Protein AF-A0A0B8Q8U4-F1 (afdb_monomer_lite)

Secondary structure (DSSP, 8-state):
-EEEEEEEEEEPPTT--EEEEEEEEEEE-TTS-EEEE--EEEEEEEETTEEEEEEEEEEEE-SSS-EEEEEEEEEEEE--

Sequence (80 aa):
MAFDYHIVKGSFDQDVPFDWYVGAGGWYEWDDDFGLRVPLGLDWNFASNWNAYGQVSPEWQIHDKSKLKFGAAIGVTYRF

Organism: NCBI:txid1481914

Radius of gyration: 14.74 Å; chains: 1; bounding box: 31×30×40 Å

Structure (mmCIF, N/CA/C/O backbone):
data_AF-A0A0B8Q8U4-F1
#
_entry.id   AF-A0A0B8Q8U4-F1
#
loop_
_atom_site.group_PDB
_atom_site.id
_atom_site.type_symbol
_atom_site.label_atom_id
_atom_site.label_alt_id
_atom_site.label_comp_id
_atom_site.label_asym_id
_atom_site.label_entity_id
_atom_site.label_seq_id
_atom_site.pdbx_PDB_ins_code
_atom_site.Cartn_x
_atom_site.Cartn_y
_atom_site.Cartn_z
_atom_site.occupancy
_atom_site.B_iso_or_equiv
_atom_site.auth_seq_id
_atom_site.auth_comp_id
_atom_site.auth_asym_id
_atom_site.auth_atom_id
_atom_site.pdbx_PDB_model_num
ATOM 1 N N . MET A 1 1 ? 0.390 9.162 -10.857 1.00 84.69 1 MET A N 1
ATOM 2 C CA . MET A 1 1 ? -0.940 8.687 -10.417 1.00 84.69 1 MET A CA 1
ATOM 3 C C . MET A 1 1 ? -0.943 7.169 -10.429 1.00 84.69 1 MET A C 1
ATOM 5 O O . MET A 1 1 ? -0.276 6.588 -11.274 1.00 84.69 1 MET A O 1
ATOM 9 N N . ALA A 1 2 ? -1.664 6.530 -9.510 1.00 87.06 2 ALA A N 1
ATOM 10 C CA . ALA A 1 2 ? -1.808 5.078 -9.476 1.00 87.06 2 ALA A CA 1
ATOM 11 C C . ALA A 1 2 ? -3.279 4.704 -9.291 1.00 87.06 2 ALA A C 1
ATOM 13 O O . ALA A 1 2 ? -4.016 5.410 -8.601 1.00 87.06 2 ALA A O 1
ATOM 14 N N . PHE A 1 3 ? -3.684 3.611 -9.924 1.00 89.81 3 PHE A N 1
ATOM 15 C CA . PHE A 1 3 ? -5.007 3.026 -9.796 1.00 89.81 3 PHE A CA 1
ATOM 16 C C . PHE A 1 3 ? -4.853 1.542 -9.492 1.00 89.81 3 PHE A C 1
ATOM 18 O O . PHE A 1 3 ? -4.282 0.810 -10.297 1.00 89.81 3 PHE A O 1
ATOM 25 N N . ASP A 1 4 ? -5.380 1.116 -8.350 1.00 90.25 4 ASP A N 1
ATOM 26 C CA . ASP A 1 4 ? -5.267 -0.245 -7.842 1.00 90.25 4 ASP A CA 1
ATOM 27 C C . ASP A 1 4 ? -6.661 -0.845 -7.632 1.00 90.25 4 ASP A C 1
ATOM 29 O O . ASP A 1 4 ? -7.564 -0.186 -7.112 1.00 90.25 4 ASP A O 1
ATOM 33 N N . TYR A 1 5 ? -6.835 -2.110 -8.014 1.00 90.56 5 TYR A N 1
ATOM 34 C CA . TYR A 1 5 ? -8.050 -2.876 -7.755 1.00 90.56 5 TYR A CA 1
ATOM 35 C C . TYR A 1 5 ? -7.725 -4.108 -6.912 1.00 90.56 5 TYR A C 1
ATOM 37 O O . TYR A 1 5 ? -6.893 -4.929 -7.298 1.00 90.56 5 TYR A O 1
ATOM 45 N N . HIS A 1 6 ? -8.384 -4.252 -5.760 1.00 91.25 6 HIS A N 1
ATOM 46 C CA . HIS A 1 6 ? -8.208 -5.410 -4.882 1.00 91.25 6 HIS A CA 1
ATOM 47 C C . HIS A 1 6 ? -8.996 -6.594 -5.451 1.00 91.25 6 HIS A C 1
ATOM 49 O O . HIS A 1 6 ? -10.227 -6.572 -5.482 1.00 91.25 6 HIS A O 1
ATOM 55 N N . ILE A 1 7 ? -8.283 -7.617 -5.920 1.00 90.44 7 ILE A N 1
ATOM 56 C CA . ILE A 1 7 ? -8.871 -8.779 -6.599 1.00 90.44 7 ILE A CA 1
ATOM 57 C C . ILE A 1 7 ? -9.185 -9.868 -5.579 1.00 90.44 7 ILE A C 1
ATOM 59 O O . ILE A 1 7 ? -10.273 -10.442 -5.583 1.00 90.44 7 ILE A O 1
ATOM 63 N N . VAL A 1 8 ? -8.223 -10.147 -4.703 1.00 92.56 8 VAL A N 1
ATOM 64 C CA . VAL A 1 8 ? -8.313 -11.196 -3.693 1.00 92.56 8 VAL A CA 1
ATOM 65 C C . VAL A 1 8 ? -8.124 -10.555 -2.333 1.00 92.56 8 VAL A C 1
ATOM 67 O O . VAL A 1 8 ? -7.251 -9.713 -2.154 1.00 92.56 8 VAL A O 1
ATOM 70 N N . LYS A 1 9 ? -8.947 -10.953 -1.373 1.00 93.31 9 LYS A N 1
ATOM 71 C CA . LYS A 1 9 ? -8.794 -10.575 0.026 1.00 93.31 9 LYS A CA 1
ATOM 72 C C . LYS A 1 9 ? -9.233 -11.721 0.915 1.00 93.31 9 LYS A C 1
ATOM 74 O O . LYS A 1 9 ? -10.107 -12.498 0.524 1.00 93.31 9 LYS A O 1
ATOM 79 N N . GLY A 1 10 ? -8.642 -11.806 2.091 1.00 89.81 10 GLY A N 1
ATOM 80 C CA . GLY A 1 10 ? -8.977 -12.809 3.085 1.00 89.81 10 GLY A CA 1
ATOM 81 C C . GLY A 1 10 ? -8.673 -12.304 4.482 1.00 89.81 10 GLY A C 1
ATOM 82 O O . GLY A 1 10 ? -7.924 -11.348 4.660 1.00 89.81 10 GLY A O 1
ATOM 83 N N . SER A 1 11 ? -9.259 -12.970 5.462 1.00 89.88 11 SER A N 1
ATOM 84 C CA . SER A 1 11 ? -8.945 -12.766 6.872 1.00 89.88 11 SER A CA 1
ATOM 85 C C . SER A 1 11 ? -7.989 -13.857 7.323 1.00 89.88 11 SER A C 1
ATOM 87 O O . SER A 1 11 ? -8.057 -14.985 6.821 1.00 89.88 11 SER A O 1
ATOM 89 N N . PHE A 1 12 ? -7.082 -13.532 8.240 1.00 85.62 12 PHE A N 1
ATOM 90 C CA . PHE A 1 12 ? -6.327 -14.569 8.935 1.00 85.62 12 PHE A CA 1
ATOM 91 C C . PHE A 1 12 ? -7.222 -15.265 9.982 1.00 85.62 12 PHE A C 1
ATOM 93 O O . PHE A 1 12 ? -8.276 -14.750 10.356 1.00 85.62 12 PHE A O 1
ATOM 100 N N . ASP A 1 13 ? -6.832 -16.469 10.413 1.00 82.50 13 ASP A N 1
A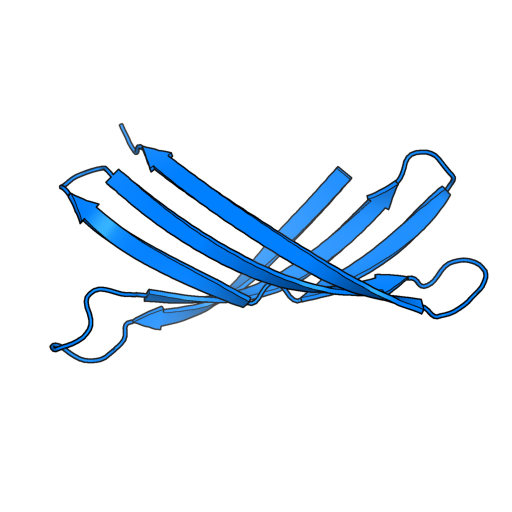TOM 101 C CA . ASP A 1 13 ? -7.533 -17.217 11.466 1.00 82.50 13 ASP A CA 1
ATOM 102 C C . ASP A 1 13 ? -7.576 -16.445 12.803 1.00 82.50 13 ASP A C 1
ATOM 104 O O . ASP A 1 13 ? -6.867 -15.458 12.993 1.00 82.50 13 ASP A O 1
ATOM 108 N N . GLN A 1 14 ? -8.403 -16.923 13.744 1.00 66.25 14 GLN A N 1
ATOM 109 C CA . GLN A 1 14 ? -8.866 -16.210 14.952 1.00 66.25 14 GLN A CA 1
ATOM 110 C C . GLN A 1 14 ? -7.785 -15.573 15.851 1.00 66.25 14 GLN A C 1
ATOM 112 O O . GLN A 1 14 ? -8.115 -14.690 16.640 1.00 66.25 14 GLN A O 1
ATOM 117 N N . ASP A 1 15 ? -6.518 -15.965 15.726 1.00 78.25 15 ASP A N 1
ATOM 118 C CA . ASP A 1 15 ? -5.412 -15.442 16.537 1.00 78.25 15 ASP A CA 1
ATOM 119 C C . ASP A 1 15 ? -4.685 -14.236 15.912 1.00 78.25 15 ASP A C 1
ATOM 121 O O . ASP A 1 15 ? -3.782 -13.668 16.533 1.00 78.25 15 ASP A O 1
ATOM 125 N N . VAL A 1 16 ? -5.056 -13.815 14.698 1.00 81.31 16 VAL A N 1
ATOM 126 C CA . VAL A 1 16 ? -4.377 -12.727 13.983 1.00 81.31 16 VAL A CA 1
ATOM 127 C C . VAL A 1 16 ? -5.388 -11.643 13.586 1.00 81.31 16 VAL A C 1
ATOM 129 O O . VAL A 1 16 ? -6.209 -11.874 12.703 1.00 81.31 16 VAL A O 1
ATOM 132 N N . PRO A 1 17 ? -5.324 -10.428 14.170 1.00 83.06 17 PRO A N 1
ATOM 133 C CA . PRO A 1 17 ? -6.295 -9.357 13.918 1.00 83.06 17 PRO A CA 1
ATOM 134 C C . PRO A 1 17 ? -6.047 -8.619 12.590 1.00 83.06 17 PRO A C 1
ATOM 136 O O . PRO A 1 17 ? -6.371 -7.438 12.468 1.00 83.06 17 PRO A O 1
ATOM 139 N N . PHE A 1 18 ? -5.427 -9.284 11.618 1.00 88.00 18 PHE A N 1
ATOM 140 C CA . PHE A 1 18 ? -5.103 -8.714 10.319 1.00 88.00 18 PHE A CA 1
ATOM 141 C C . PHE A 1 18 ? -6.001 -9.334 9.246 1.00 88.00 18 PHE A C 1
ATOM 143 O O . PHE A 1 18 ? -6.365 -10.509 9.310 1.00 88.00 18 PHE A O 1
ATOM 150 N N . ASP A 1 19 ? -6.316 -8.547 8.232 1.00 92.12 19 ASP A N 1
ATOM 151 C CA . ASP A 1 19 ? -6.806 -9.023 6.948 1.00 92.12 19 ASP A CA 1
ATOM 152 C C . ASP A 1 19 ? -5.688 -8.836 5.921 1.00 92.12 19 ASP A C 1
ATOM 154 O O . ASP A 1 19 ? -4.785 -8.020 6.107 1.00 92.12 19 ASP A O 1
ATOM 158 N N . TRP A 1 20 ? -5.721 -9.592 4.833 1.00 93.38 20 TRP A N 1
ATOM 159 C CA . TRP A 1 20 ? -4.789 -9.436 3.726 1.00 93.38 20 TRP A CA 1
ATOM 160 C C . TRP A 1 20 ? -5.533 -9.208 2.422 1.00 93.38 20 TRP A C 1
ATOM 162 O O . TRP A 1 20 ? -6.662 -9.669 2.225 1.00 93.38 20 TRP A O 1
ATOM 172 N N . TYR A 1 21 ? -4.869 -8.534 1.492 1.00 94.19 21 TYR A N 1
ATOM 173 C CA . TYR A 1 21 ? -5.358 -8.380 0.135 1.00 94.19 21 TYR A CA 1
ATOM 174 C C . TYR A 1 21 ? -4.232 -8.450 -0.890 1.00 94.19 21 TYR A C 1
ATOM 176 O O . TYR A 1 21 ? -3.075 -8.124 -0.629 1.00 94.19 21 TYR A O 1
ATOM 184 N N . VAL A 1 22 ? -4.611 -8.867 -2.091 1.00 94.62 22 VAL A N 1
ATOM 185 C CA . VAL A 1 22 ? -3.802 -8.832 -3.301 1.00 94.62 22 VAL A CA 1
ATOM 186 C C . VAL A 1 22 ? -4.625 -8.152 -4.382 1.00 94.62 22 VAL A C 1
ATOM 188 O O . VAL A 1 22 ? -5.772 -8.520 -4.658 1.00 94.62 22 VAL A O 1
ATOM 191 N N . GLY A 1 23 ? -4.037 -7.141 -4.999 1.00 93.94 23 GLY A N 1
ATOM 192 C CA . GLY A 1 23 ? -4.631 -6.407 -6.097 1.00 93.94 23 GLY A CA 1
ATOM 193 C C . GLY A 1 23 ? -3.753 -6.395 -7.333 1.00 93.94 23 GLY A C 1
ATOM 194 O O . GLY A 1 23 ? -2.617 -6.863 -7.331 1.00 93.94 23 GLY A O 1
ATOM 195 N N . ALA A 1 24 ? -4.297 -5.816 -8.391 1.00 94.81 24 ALA A N 1
ATOM 196 C CA . ALA A 1 24 ? -3.540 -5.419 -9.563 1.00 94.81 24 ALA A CA 1
ATOM 197 C C . ALA A 1 24 ? -3.942 -4.000 -9.945 1.00 94.81 24 ALA A C 1
ATOM 199 O O . ALA A 1 24 ? -5.092 -3.591 -9.762 1.00 94.81 24 ALA A O 1
ATOM 200 N N . GLY A 1 25 ? -2.987 -3.255 -10.471 1.00 92.19 25 GLY A N 1
ATOM 201 C CA . GLY A 1 25 ? -3.161 -1.856 -10.787 1.00 92.19 25 GLY A CA 1
ATOM 202 C C . GLY A 1 25 ? -2.216 -1.381 -11.871 1.00 92.19 25 GLY A C 1
ATOM 203 O O . GLY A 1 25 ? -1.330 -2.105 -12.331 1.00 92.19 25 GLY A O 1
ATOM 204 N N . GLY A 1 26 ? -2.419 -0.137 -12.268 1.00 92.88 26 GLY A N 1
ATOM 205 C CA . GLY A 1 26 ? -1.543 0.590 -13.170 1.00 92.88 26 GLY A CA 1
ATOM 206 C C . GLY A 1 26 ? -1.078 1.880 -12.519 1.00 92.88 26 GLY A C 1
ATOM 207 O O . GLY A 1 26 ? -1.779 2.469 -11.693 1.00 92.88 26 GLY A O 1
ATOM 208 N N . TRP A 1 27 ? 0.104 2.334 -12.900 1.00 90.44 27 TRP A N 1
ATOM 209 C CA . TRP A 1 27 ? 0.595 3.655 -12.542 1.00 90.44 27 TRP A CA 1
ATOM 210 C C . TRP A 1 27 ? 1.049 4.398 -13.793 1.00 90.44 27 TRP A C 1
ATOM 212 O O . TRP A 1 27 ? 1.438 3.796 -14.794 1.00 90.44 27 TRP A O 1
ATOM 222 N N . TYR A 1 28 ? 0.942 5.716 -13.720 1.00 89.44 28 TYR A N 1
ATOM 223 C CA . TYR A 1 28 ? 1.310 6.654 -14.769 1.00 89.44 28 TYR A CA 1
ATOM 224 C C . TYR A 1 28 ? 1.986 7.859 -14.113 1.00 89.44 28 TYR A C 1
ATOM 226 O O . TYR A 1 28 ? 1.385 8.511 -13.250 1.00 89.44 28 TYR A O 1
ATOM 234 N N . GLU A 1 29 ? 3.234 8.129 -14.463 1.00 85.75 29 GLU A N 1
ATOM 235 C CA . GLU A 1 29 ? 3.980 9.324 -14.077 1.00 85.75 29 GLU A CA 1
ATOM 236 C C . GLU A 1 29 ? 3.817 10.414 -15.154 1.00 85.75 29 GLU A C 1
ATOM 238 O O . GLU A 1 29 ? 3.434 10.153 -16.289 1.00 85.75 29 GLU A O 1
ATOM 243 N N . TRP A 1 30 ? 4.013 11.678 -14.769 1.00 84.50 30 TRP A N 1
ATOM 244 C CA . TRP A 1 30 ? 3.792 12.827 -15.663 1.00 84.50 30 TRP A CA 1
ATOM 245 C C . TRP A 1 30 ? 4.864 12.971 -16.757 1.00 84.50 30 TRP A C 1
ATOM 247 O O . TRP A 1 30 ? 4.731 13.830 -17.624 1.00 84.50 30 TRP A O 1
ATOM 257 N N . ASP A 1 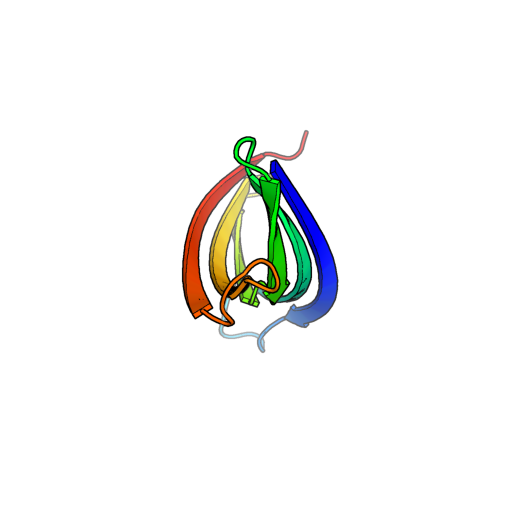31 ? 5.924 12.172 -16.700 1.00 83.44 31 ASP A N 1
ATOM 258 C CA . ASP A 1 31 ? 7.048 12.109 -17.636 1.00 83.44 31 ASP A CA 1
ATOM 259 C C . ASP A 1 31 ? 6.888 10.991 -18.688 1.00 83.44 31 ASP A C 1
ATOM 261 O O . ASP A 1 31 ? 7.878 10.526 -19.242 1.00 83.44 31 ASP A O 1
ATOM 265 N N . ASP A 1 32 ? 5.643 10.581 -18.967 1.00 82.56 32 ASP A N 1
ATOM 266 C CA . ASP A 1 32 ? 5.248 9.493 -19.881 1.00 82.56 32 ASP A CA 1
ATOM 267 C C . ASP A 1 32 ? 5.664 8.073 -19.453 1.00 82.56 32 ASP A C 1
ATOM 269 O O . ASP A 1 32 ? 5.383 7.098 -20.161 1.00 82.56 32 ASP A O 1
ATOM 273 N N . ASP A 1 33 ? 6.227 7.911 -18.255 1.00 85.69 33 AS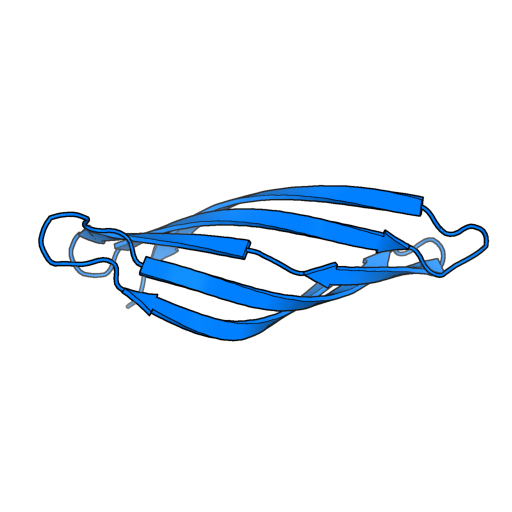P A N 1
ATOM 274 C CA . ASP A 1 33 ? 6.481 6.592 -17.693 1.00 85.69 33 ASP A CA 1
ATOM 275 C C . ASP A 1 33 ? 5.185 5.955 -17.183 1.00 85.69 33 ASP A C 1
ATOM 277 O O . ASP A 1 33 ? 4.423 6.515 -16.393 1.00 85.69 33 ASP A O 1
ATOM 281 N N . PHE A 1 34 ? 4.935 4.723 -17.619 1.00 89.06 34 PHE A N 1
ATOM 282 C CA . PHE A 1 34 ? 3.808 3.941 -17.138 1.00 89.06 34 PHE A CA 1
ATOM 283 C C . PHE A 1 34 ? 4.177 2.484 -16.920 1.00 89.06 34 PHE A C 1
ATOM 285 O O . PHE A 1 34 ? 5.115 1.924 -17.511 1.00 89.06 34 PHE A O 1
ATOM 292 N N . GLY A 1 35 ? 3.390 1.848 -16.066 1.00 91.06 35 GLY A N 1
ATOM 293 C CA . GLY A 1 35 ? 3.616 0.469 -15.702 1.00 91.06 35 GLY A CA 1
ATOM 294 C C . GLY A 1 35 ? 2.432 -0.182 -15.021 1.00 91.06 35 GLY A C 1
ATOM 295 O O . GLY A 1 35 ? 1.408 0.437 -14.722 1.00 91.06 35 GLY A O 1
ATOM 296 N N . LEU A 1 36 ? 2.605 -1.472 -14.775 1.00 92.75 36 LEU A N 1
ATOM 297 C CA . LEU A 1 36 ? 1.692 -2.276 -13.980 1.00 92.75 36 LEU A CA 1
ATOM 298 C C . LEU A 1 36 ? 2.239 -2.410 -12.567 1.00 92.75 36 LEU A C 1
ATOM 300 O O . LEU A 1 36 ? 3.447 -2.335 -12.343 1.00 92.75 36 LEU A O 1
ATOM 304 N N . ARG A 1 37 ? 1.353 -2.635 -11.607 1.00 93.38 37 ARG A N 1
ATOM 305 C CA . ARG A 1 37 ? 1.717 -2.908 -10.221 1.00 93.38 37 ARG A CA 1
ATOM 306 C C . ARG A 1 37 ? 0.823 -3.975 -9.626 1.00 93.38 37 ARG A C 1
ATOM 308 O O . ARG A 1 37 ? -0.337 -4.110 -10.009 1.00 93.38 37 ARG A O 1
ATOM 315 N N . VAL A 1 38 ? 1.364 -4.726 -8.681 1.00 94.50 38 VAL A N 1
ATOM 316 C CA . VAL A 1 38 ? 0.621 -5.746 -7.935 1.00 94.50 38 VAL A CA 1
ATOM 317 C C . VAL A 1 38 ? 0.714 -5.379 -6.460 1.00 94.50 38 VAL A C 1
ATOM 319 O O . VAL A 1 38 ? 1.707 -5.719 -5.828 1.00 94.50 38 VAL A O 1
ATOM 322 N N . PRO A 1 39 ? -0.238 -4.614 -5.901 1.00 94.25 39 PRO A N 1
ATOM 323 C CA . PRO A 1 39 ? -0.249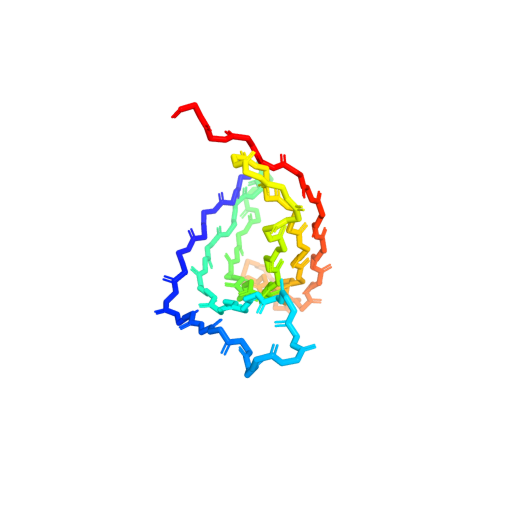 -4.316 -4.474 1.00 94.25 39 PRO A CA 1
ATOM 324 C C . PRO A 1 39 ? -0.611 -5.560 -3.654 1.00 94.25 39 PRO A C 1
ATOM 326 O O . PRO A 1 39 ? -1.644 -6.188 -3.878 1.00 94.25 39 PRO A O 1
ATOM 329 N N . LEU A 1 40 ? 0.227 -5.889 -2.677 1.00 94.69 40 LEU A N 1
ATOM 330 C CA . LEU A 1 40 ? -0.040 -6.861 -1.624 1.00 94.69 40 LEU A CA 1
ATOM 331 C C . LEU A 1 40 ? -0.041 -6.114 -0.297 1.00 94.69 40 LEU A C 1
ATOM 333 O O . LEU A 1 40 ? 0.946 -5.451 0.030 1.00 94.69 40 LEU A O 1
ATOM 337 N N . GLY A 1 41 ? -1.127 -6.209 0.459 1.00 93.75 41 GLY A N 1
ATOM 338 C CA . GLY A 1 41 ? -1.262 -5.458 1.696 1.00 93.75 41 GLY A CA 1
ATOM 339 C C . GLY A 1 41 ? -1.934 -6.215 2.821 1.00 93.75 41 GLY A C 1
ATOM 340 O O . GLY A 1 41 ? -2.513 -7.286 2.636 1.00 93.75 41 GLY A O 1
ATOM 341 N N . LEU A 1 42 ? -1.796 -5.623 3.998 1.00 93.62 42 LEU A N 1
ATOM 342 C CA . LEU A 1 42 ? -2.389 -6.026 5.255 1.00 93.62 42 LEU A CA 1
ATOM 343 C C . LEU A 1 42 ? -3.247 -4.877 5.771 1.00 93.62 42 LEU A C 1
ATOM 345 O O . LEU A 1 42 ? -2.809 -3.725 5.749 1.00 93.62 42 LEU A O 1
ATOM 349 N N . ASP A 1 43 ? -4.431 -5.207 6.260 1.00 92.31 43 ASP A N 1
ATOM 350 C CA . ASP A 1 43 ? -5.362 -4.299 6.920 1.00 92.31 43 ASP A CA 1
ATOM 351 C C . ASP A 1 43 ? -5.491 -4.700 8.396 1.00 92.31 43 ASP A C 1
ATOM 353 O O . ASP A 1 43 ? -5.538 -5.882 8.731 1.00 92.31 43 ASP A O 1
ATOM 357 N N . TRP A 1 44 ? -5.543 -3.719 9.292 1.00 91.88 44 TRP A N 1
ATOM 358 C CA . TRP A 1 44 ? -5.691 -3.901 10.730 1.00 91.88 44 TRP A CA 1
ATOM 359 C C . TRP A 1 44 ? -6.806 -3.014 11.274 1.00 91.88 44 TRP A C 1
ATOM 361 O O . TRP A 1 44 ? -6.635 -1.812 11.512 1.00 91.88 44 TRP A O 1
ATOM 371 N N . ASN A 1 45 ? -7.939 -3.645 11.567 1.00 88.62 45 ASN A N 1
ATOM 372 C CA . ASN A 1 45 ? -9.083 -3.014 12.215 1.00 88.62 45 ASN A CA 1
ATOM 373 C C . ASN A 1 45 ? -8.865 -2.932 13.739 1.00 88.62 45 ASN A C 1
ATOM 375 O O . ASN A 1 45 ? -9.446 -3.697 14.507 1.00 88.62 45 ASN A O 1
ATOM 379 N N . PHE A 1 46 ? -7.988 -2.030 14.188 1.00 86.19 46 PHE A N 1
ATOM 380 C CA . PHE A 1 46 ? -7.586 -1.939 15.601 1.00 86.19 46 PHE A CA 1
ATOM 381 C C . PHE A 1 46 ? -8.636 -1.287 16.514 1.00 86.19 46 PHE A C 1
ATOM 383 O O . PHE A 1 46 ? -8.618 -1.500 17.726 1.00 86.19 46 PHE A O 1
ATOM 390 N N . ALA A 1 47 ? -9.538 -0.478 15.960 1.00 86.06 47 ALA A N 1
ATOM 391 C CA . ALA A 1 47 ? -10.638 0.126 16.700 1.00 86.06 47 ALA A CA 1
ATOM 392 C C . ALA A 1 47 ? -11.882 0.227 15.817 1.00 86.06 47 ALA A C 1
ATOM 394 O O . ALA A 1 47 ? -11.795 0.214 14.589 1.00 86.06 47 ALA A O 1
ATOM 395 N N . SER A 1 48 ? -13.053 0.367 16.446 1.00 85.88 48 SER A N 1
ATOM 396 C CA . SER A 1 48 ? -14.288 0.635 15.707 1.00 85.88 48 SER A CA 1
ATOM 397 C C . SER A 1 48 ? -14.066 1.861 14.822 1.00 85.88 48 SER A C 1
ATOM 399 O O . SER A 1 48 ? -13.657 2.908 15.323 1.00 85.88 48 SER A O 1
ATOM 401 N N . ASN A 1 49 ? -14.308 1.708 13.518 1.00 90.25 49 ASN A N 1
ATOM 402 C CA . ASN A 1 49 ? -14.205 2.761 12.504 1.00 90.25 49 ASN A CA 1
ATOM 403 C C . ASN A 1 49 ? -12.777 3.160 12.086 1.00 90.25 49 ASN A C 1
ATOM 405 O O . ASN A 1 49 ? -12.640 3.975 11.173 1.00 90.25 49 ASN A O 1
ATOM 409 N N . TRP A 1 50 ? -11.732 2.577 12.681 1.00 91.94 50 TRP A N 1
ATOM 410 C CA . TRP A 1 50 ? -10.337 2.844 12.325 1.00 91.94 50 TRP A CA 1
ATOM 411 C C . TRP A 1 50 ? -9.658 1.601 11.750 1.00 91.94 50 TRP A C 1
ATOM 413 O O . TRP A 1 50 ? -9.628 0.548 12.386 1.00 91.94 50 TRP A O 1
ATOM 423 N N . ASN A 1 51 ? -9.055 1.755 10.573 1.00 91.94 51 ASN A N 1
ATOM 424 C CA . ASN A 1 51 ? -8.269 0.715 9.920 1.00 91.94 51 ASN A CA 1
ATOM 425 C C . ASN A 1 51 ? -6.874 1.248 9.582 1.00 91.94 51 ASN A C 1
ATOM 427 O O . ASN A 1 51 ? -6.747 2.259 8.886 1.00 91.94 51 ASN A O 1
ATOM 431 N N . ALA A 1 52 ? -5.833 0.578 10.064 1.00 93.88 52 ALA A N 1
ATOM 432 C CA . ALA A 1 52 ? -4.458 0.823 9.647 1.00 93.88 52 ALA A CA 1
ATOM 433 C C . ALA A 1 52 ? -4.093 -0.168 8.544 1.00 93.88 52 ALA A C 1
ATOM 435 O O . ALA A 1 52 ? -4.368 -1.352 8.682 1.00 93.88 52 ALA A O 1
ATOM 436 N N . TYR A 1 53 ? -3.458 0.291 7.474 1.00 93.19 53 TYR A N 1
ATOM 437 C CA . TYR A 1 53 ? -3.059 -0.582 6.378 1.00 93.19 53 TYR A CA 1
ATOM 438 C C . TYR A 1 53 ? -1.591 -0.388 6.022 1.00 93.19 53 TYR A C 1
ATOM 440 O O . TYR A 1 53 ? -1.029 0.705 6.140 1.00 93.19 53 TYR A O 1
ATOM 448 N N . GLY A 1 54 ? -0.972 -1.468 5.567 1.00 94.94 54 GLY A N 1
ATOM 449 C CA . GLY A 1 54 ? 0.373 -1.465 5.012 1.00 94.94 54 GLY A CA 1
ATOM 450 C C . GLY A 1 54 ? 0.399 -2.305 3.751 1.00 94.94 54 GLY A C 1
ATOM 451 O O . GLY A 1 54 ? -0.141 -3.404 3.737 1.00 94.94 54 GLY A O 1
ATOM 452 N N . GLN A 1 55 ? 1.016 -1.803 2.690 1.00 94.31 55 GLN A N 1
ATOM 453 C CA . GLN A 1 55 ? 1.128 -2.509 1.422 1.00 94.31 55 GLN A CA 1
ATOM 454 C C . GLN A 1 55 ? 2.511 -2.371 0.813 1.00 94.31 55 GLN A C 1
ATOM 456 O O . GLN A 1 55 ? 3.180 -1.346 0.940 1.00 94.31 55 GLN A O 1
ATOM 461 N N . VAL A 1 56 ? 2.899 -3.404 0.085 1.00 94.94 56 VAL A N 1
ATOM 462 C CA . VAL A 1 56 ? 4.041 -3.408 -0.818 1.00 94.94 56 VAL A CA 1
ATOM 463 C C . VAL A 1 56 ? 3.531 -3.676 -2.222 1.00 94.94 56 VAL A C 1
ATOM 465 O O . VAL A 1 56 ? 2.592 -4.439 -2.421 1.00 94.94 56 VAL A O 1
ATOM 468 N N . SER A 1 57 ? 4.121 -3.034 -3.215 1.00 93.94 57 SER A N 1
ATOM 469 C CA . SER A 1 57 ? 3.729 -3.194 -4.608 1.00 93.94 57 SER A CA 1
ATOM 470 C C . SER A 1 57 ? 4.957 -3.378 -5.482 1.00 93.94 57 SER A C 1
ATOM 472 O O . SER A 1 57 ? 5.635 -2.398 -5.784 1.00 93.94 57 SER A O 1
ATOM 474 N N . PRO A 1 58 ? 5.267 -4.606 -5.923 1.00 92.81 58 PRO A N 1
ATOM 475 C CA . PRO A 1 58 ? 6.074 -4.796 -7.116 1.00 92.81 58 PRO A CA 1
ATOM 476 C C . PRO A 1 58 ? 5.448 -4.052 -8.299 1.00 92.81 58 PRO A C 1
ATOM 478 O O . PRO A 1 58 ? 4.252 -4.172 -8.577 1.00 92.81 58 PRO A O 1
ATOM 481 N N . GLU A 1 59 ? 6.284 -3.285 -8.982 1.00 91.69 59 GLU A N 1
ATOM 482 C CA . GLU A 1 59 ? 5.942 -2.415 -10.097 1.00 91.69 59 GLU A CA 1
ATOM 483 C C . GLU A 1 59 ? 6.785 -2.809 -11.307 1.00 91.69 59 GLU A C 1
ATOM 485 O O . GLU A 1 59 ? 8.005 -2.952 -11.223 1.00 91.69 59 GLU A O 1
ATOM 490 N N . TRP A 1 60 ? 6.138 -2.974 -12.452 1.00 90.88 60 TRP A N 1
ATOM 491 C CA . TRP A 1 60 ? 6.794 -3.258 -13.715 1.00 90.88 60 TRP A CA 1
ATOM 492 C C . TRP A 1 60 ? 6.573 -2.094 -14.673 1.00 90.88 60 TRP A C 1
ATOM 494 O O . TRP A 1 60 ? 5.466 -1.885 -15.172 1.00 90.88 60 TRP A O 1
ATOM 504 N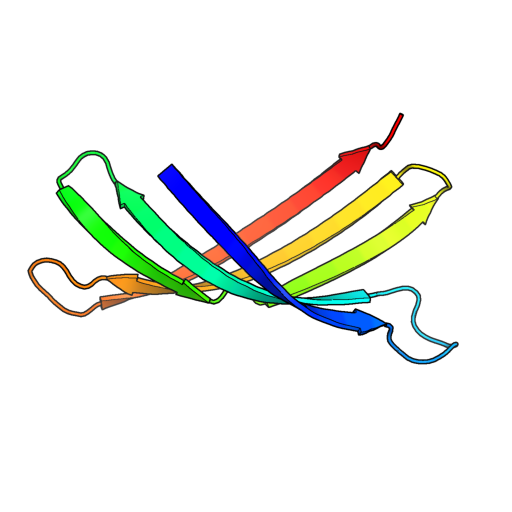 N . GLN A 1 61 ? 7.641 -1.334 -14.918 1.00 87.50 61 GLN A N 1
ATOM 505 C CA . GLN A 1 61 ? 7.670 -0.276 -15.925 1.00 87.50 61 GLN A CA 1
ATOM 506 C C . GLN A 1 61 ? 7.725 -0.898 -17.320 1.00 87.50 61 GLN A C 1
ATOM 508 O O . GLN A 1 61 ? 8.587 -1.739 -17.584 1.00 87.50 61 GLN A O 1
ATOM 513 N N . ILE A 1 62 ? 6.819 -0.483 -18.205 1.00 83.62 62 ILE A N 1
ATOM 514 C CA . ILE A 1 62 ? 6.722 -1.011 -19.575 1.00 83.62 62 ILE A CA 1
ATOM 515 C C . ILE A 1 62 ? 7.389 -0.058 -20.581 1.00 83.62 62 ILE A C 1
ATOM 517 O O . ILE A 1 62 ? 7.916 -0.521 -21.592 1.00 83.62 62 ILE A O 1
ATOM 521 N N . HIS A 1 63 ? 7.419 1.249 -20.300 1.00 77.25 63 HIS A N 1
ATOM 522 C CA . HIS A 1 63 ? 7.977 2.262 -21.201 1.00 77.25 63 HIS A CA 1
ATOM 523 C C . HIS A 1 63 ? 9.521 2.253 -21.248 1.00 77.25 63 HIS A C 1
ATOM 525 O O . HIS A 1 63 ? 10.171 2.129 -20.210 1.00 77.25 63 HIS A O 1
ATOM 531 N N . ASP A 1 64 ? 10.078 2.366 -22.465 1.00 64.75 64 ASP A N 1
ATOM 532 C CA . ASP A 1 64 ? 11.495 2.423 -22.893 1.00 64.75 64 ASP A CA 1
ATOM 533 C C . ASP A 1 64 ? 12.470 1.321 -22.425 1.00 64.75 64 ASP A C 1
ATOM 535 O O . ASP A 1 64 ? 13.289 0.847 -23.219 1.00 64.75 64 ASP A O 1
ATOM 539 N N . LYS A 1 65 ? 12.408 0.865 -21.168 1.00 70.62 65 LYS A N 1
ATOM 540 C CA . LYS A 1 65 ? 13.159 -0.285 -20.633 1.00 70.62 65 LYS A CA 1
ATOM 541 C C . LYS A 1 65 ? 12.367 -0.940 -19.507 1.00 70.62 65 LYS A C 1
ATOM 543 O O . LYS A 1 65 ? 12.052 -0.290 -18.516 1.00 70.62 65 LYS A O 1
ATOM 548 N N . SER A 1 66 ? 12.146 -2.253 -19.607 1.00 76.12 66 SER A N 1
ATOM 549 C CA . SER A 1 66 ? 11.550 -3.031 -18.516 1.00 76.12 66 SER A CA 1
ATOM 550 C C . SER A 1 66 ? 12.393 -2.929 -17.245 1.00 76.12 66 SER A C 1
ATOM 552 O O . SER A 1 66 ? 13.463 -3.531 -17.150 1.00 76.12 66 SER A O 1
ATOM 554 N N . LYS A 1 67 ? 11.906 -2.158 -16.271 1.00 83.19 67 LYS A N 1
ATOM 555 C CA . LYS A 1 67 ? 12.490 -2.031 -14.933 1.00 83.19 67 LYS A CA 1
ATOM 556 C C . LYS A 1 67 ? 11.491 -2.534 -13.903 1.00 83.19 67 LYS A C 1
ATOM 558 O O . LYS A 1 67 ? 10.324 -2.146 -13.915 1.00 83.19 67 LYS A O 1
ATOM 563 N N . LEU A 1 68 ? 11.980 -3.385 -13.008 1.00 86.69 68 LEU A N 1
ATOM 564 C CA . LEU A 1 68 ? 11.269 -3.763 -11.795 1.00 86.69 68 LEU A CA 1
ATOM 565 C C . LEU A 1 68 ? 11.551 -2.706 -10.727 1.00 86.69 68 LEU A C 1
ATOM 567 O O . LEU A 1 68 ? 12.703 -2.494 -10.343 1.00 86.69 68 LEU A O 1
ATOM 571 N N . LYS A 1 69 ? 10.493 -2.037 -10.280 1.00 87.75 69 LYS A N 1
ATOM 572 C CA . LYS A 1 69 ? 10.479 -1.127 -9.135 1.00 87.75 69 LYS A CA 1
ATOM 573 C C . LYS A 1 69 ? 9.701 -1.800 -7.994 1.00 87.75 69 LYS A C 1
ATOM 575 O O . LYS A 1 69 ? 8.941 -2.743 -8.211 1.00 87.75 69 LYS A O 1
ATOM 580 N N . PHE A 1 70 ? 9.904 -1.328 -6.771 1.00 89.81 70 PHE A N 1
ATOM 581 C CA . PHE A 1 70 ? 9.129 -1.753 -5.609 1.00 89.81 70 PHE A CA 1
ATOM 582 C C . PHE A 1 70 ? 8.651 -0.517 -4.861 1.00 89.81 70 PHE A C 1
ATOM 584 O O . PHE A 1 70 ? 9.462 0.297 -4.421 1.00 89.81 70 PHE A O 1
ATOM 591 N N . GLY A 1 71 ? 7.338 -0.400 -4.719 1.00 88.88 71 GLY A N 1
ATOM 592 C CA . GLY A 1 71 ? 6.684 0.585 -3.876 1.00 88.88 71 GLY A CA 1
ATOM 593 C C . GLY A 1 71 ? 6.316 -0.007 -2.521 1.00 88.88 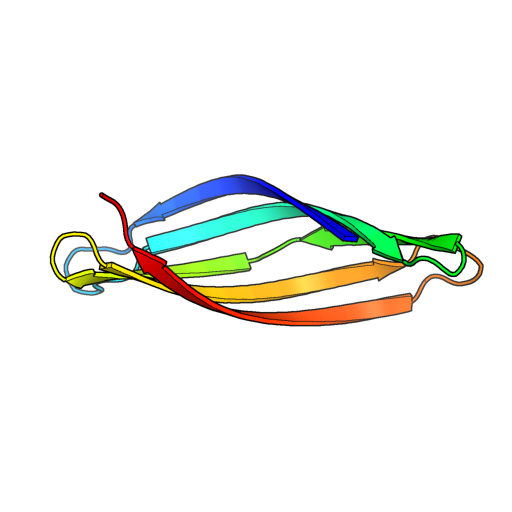71 GLY A C 1
ATOM 594 O O . GLY A 1 71 ? 6.066 -1.206 -2.386 1.00 88.88 71 GLY A O 1
ATOM 595 N N . ALA A 1 72 ? 6.255 0.847 -1.508 1.00 93.19 72 ALA A N 1
ATOM 596 C CA . ALA A 1 72 ? 5.672 0.527 -0.214 1.00 93.19 72 ALA A CA 1
ATOM 597 C C . ALA A 1 72 ? 4.821 1.710 0.246 1.00 93.19 72 ALA A C 1
ATOM 599 O O . ALA A 1 72 ? 5.177 2.865 0.010 1.00 93.19 72 ALA A O 1
ATOM 600 N N . ALA A 1 73 ? 3.697 1.426 0.890 1.00 91.25 73 ALA A N 1
ATOM 601 C CA . ALA A 1 73 ? 2.822 2.435 1.460 1.00 91.25 73 ALA A CA 1
ATOM 602 C C . ALA A 1 73 ? 2.278 1.957 2.804 1.00 91.25 73 ALA A C 1
ATOM 604 O O . ALA A 1 73 ? 2.014 0.775 3.000 1.00 91.25 73 ALA A O 1
ATOM 605 N N . ILE A 1 74 ? 2.104 2.897 3.722 1.00 94.75 74 ILE A N 1
ATOM 606 C CA . ILE A 1 74 ? 1.434 2.689 5.002 1.00 94.75 74 ILE A CA 1
ATOM 607 C C . ILE A 1 74 ? 0.452 3.834 5.203 1.00 94.75 74 ILE A C 1
ATOM 609 O O . ILE A 1 74 ? 0.722 4.964 4.788 1.00 94.75 74 ILE A O 1
ATOM 613 N N . GLY A 1 75 ? -0.683 3.559 5.827 1.00 93.50 75 GLY A N 1
ATOM 614 C CA . GLY A 1 75 ? -1.692 4.579 6.049 1.00 93.50 75 GLY A CA 1
ATOM 615 C C . GLY A 1 75 ? -2.719 4.180 7.090 1.00 93.50 75 GLY A C 1
ATOM 616 O O . GLY A 1 75 ? -2.761 3.051 7.573 1.00 93.50 75 GLY A O 1
ATOM 617 N N . VAL A 1 76 ? -3.552 5.150 7.446 1.00 94.00 76 VAL A N 1
ATOM 618 C CA . VAL A 1 76 ? -4.675 4.964 8.359 1.00 94.00 76 VAL A CA 1
ATOM 619 C C . VAL A 1 76 ? -5.913 5.529 7.685 1.00 94.00 76 VAL A C 1
ATOM 621 O O . VAL A 1 76 ? -5.893 6.634 7.145 1.00 94.00 76 VAL A O 1
ATOM 624 N N . THR A 1 77 ? -6.986 4.754 7.709 1.00 92.12 77 THR A N 1
ATOM 625 C CA . THR A 1 77 ? -8.289 5.119 7.165 1.00 92.12 77 THR A CA 1
ATOM 626 C C . THR A 1 77 ? -9.314 5.161 8.286 1.00 92.12 77 THR A C 1
ATOM 628 O O . THR A 1 77 ? -9.279 4.357 9.219 1.00 92.12 77 THR A O 1
ATOM 631 N N . TYR A 1 78 ? -10.225 6.123 8.187 1.00 90.38 78 TYR A N 1
ATOM 632 C CA . TYR A 1 78 ? -11.336 6.287 9.110 1.00 90.38 78 TYR A CA 1
ATOM 633 C C . TYR A 1 78 ? -12.652 6.209 8.337 1.00 90.38 78 TYR A C 1
ATOM 635 O O . TYR A 1 78 ? -12.794 6.849 7.291 1.00 90.38 78 TYR A O 1
ATOM 643 N N . ARG A 1 79 ? -13.607 5.419 8.834 1.00 88.88 79 ARG A N 1
ATOM 644 C CA . ARG A 1 79 ? -14.926 5.231 8.213 1.00 88.88 79 ARG A CA 1
ATOM 645 C C . ARG A 1 79 ? -16.014 5.866 9.086 1.00 88.88 79 ARG A C 1
ATOM 647 O O . ARG A 1 79 ? -16.218 5.432 10.215 1.00 88.88 79 ARG A O 1
ATOM 654 N N . PHE A 1 80 ? -16.692 6.884 8.551 1.00 86.25 80 PHE A N 1
ATOM 655 C CA . PHE A 1 80 ? -17.848 7.539 9.179 1.00 86.25 80 PHE A CA 1
ATOM 656 C C . PHE A 1 80 ? -19.119 6.699 9.038 1.00 86.25 80 PHE A C 1
ATOM 658 O O . PHE A 1 80 ? -19.269 6.044 7.980 1.00 86.25 80 PHE A O 1
#

pLDDT: mean 88.85, std 6.11, range [64.75, 94.94]

Foldseek 3Di:
DKDKDFDDKADDPPVDQKIKTWIKIKDADPVRKIWIKIKIKIWGCPDVQKIKMKIKIFIFIPPPDTDTDIDIDIDMGGDD

InterPro domains:
  IPR011250 Outer membrane protein/outer membrane enzyme PagP, beta-barrel [SSF56925] (12-80)